Protein AF-A0A949HY43-F1 (afdb_monomer)

Structure (mmCIF, N/CA/C/O backbone):
data_AF-A0A949HY43-F1
#
_entry.id   AF-A0A949HY43-F1
#
loop_
_atom_site.group_PDB
_atom_site.id
_atom_site.type_symbol
_atom_site.label_atom_id
_atom_site.label_alt_id
_atom_site.label_comp_id
_atom_site.label_asym_id
_atom_site.label_entity_id
_atom_site.label_seq_id
_atom_site.pdbx_PDB_ins_code
_atom_site.Cartn_x
_atom_site.Cartn_y
_atom_site.Cartn_z
_atom_site.occupancy
_atom_site.B_iso_or_equiv
_atom_site.auth_seq_id
_atom_site.auth_comp_id
_atom_site.auth_asym_id
_atom_site.auth_atom_id
_atom_site.pdbx_PDB_model_num
ATOM 1 N N . GLN A 1 1 ? 20.204 1.972 -1.605 1.00 73.69 1 GLN A N 1
ATOM 2 C CA . GLN A 1 1 ? 18.873 2.123 -0.964 1.00 73.69 1 GLN A CA 1
ATOM 3 C C . GLN A 1 1 ? 17.727 2.085 -2.000 1.00 73.69 1 GLN A C 1
ATOM 5 O O . GLN A 1 1 ? 16.763 2.825 -1.861 1.00 73.69 1 GLN A O 1
ATOM 10 N N . LYS A 1 2 ? 17.800 1.240 -3.048 1.00 86.06 2 LYS A N 1
ATOM 11 C CA . LYS A 1 2 ? 16.756 1.163 -4.096 1.00 86.06 2 LYS A CA 1
ATOM 12 C C . LYS A 1 2 ? 15.552 0.342 -3.632 1.00 86.06 2 LYS A C 1
ATOM 14 O O . LYS A 1 2 ? 14.449 0.858 -3.614 1.00 86.06 2 LYS A O 1
ATOM 19 N N . LEU A 1 3 ? 15.803 -0.866 -3.130 1.00 90.62 3 LEU A N 1
ATOM 20 C CA . LEU A 1 3 ? 14.777 -1.786 -2.628 1.00 90.62 3 LEU A CA 1
ATOM 21 C C . LEU A 1 3 ? 13.881 -1.152 -1.553 1.00 90.62 3 LEU A C 1
ATOM 23 O O . LEU A 1 3 ? 12.665 -1.159 -1.673 1.00 90.62 3 LEU A O 1
ATOM 27 N N . LYS A 1 4 ? 14.489 -0.489 -0.557 1.00 91.06 4 LYS A N 1
ATOM 28 C CA . LYS A 1 4 ? 13.751 0.264 0.469 1.00 91.06 4 LYS A CA 1
ATOM 29 C C . LYS A 1 4 ? 12.840 1.332 -0.141 1.00 91.06 4 LYS A C 1
ATOM 31 O O . LYS A 1 4 ? 11.709 1.487 0.290 1.00 91.06 4 LYS A O 1
ATOM 36 N N . ARG A 1 5 ? 13.334 2.089 -1.121 1.00 92.00 5 ARG A N 1
ATOM 37 C CA . ARG A 1 5 ? 12.570 3.156 -1.779 1.00 92.00 5 ARG A CA 1
ATOM 38 C C . ARG A 1 5 ? 11.415 2.591 -2.609 1.00 92.00 5 ARG A C 1
ATOM 40 O O . ARG A 1 5 ? 10.314 3.118 -2.518 1.00 92.00 5 ARG A O 1
ATOM 47 N N . ASP A 1 6 ? 11.670 1.534 -3.378 1.00 91.69 6 ASP A N 1
ATOM 48 C CA . ASP A 1 6 ? 10.668 0.860 -4.213 1.00 91.69 6 ASP A CA 1
ATOM 49 C C . ASP A 1 6 ? 9.549 0.278 -3.325 1.00 91.69 6 ASP A C 1
ATOM 51 O O . ASP A 1 6 ? 8.370 0.476 -3.607 1.00 91.69 6 ASP A O 1
ATOM 55 N N . HIS A 1 7 ? 9.912 -0.305 -2.178 1.00 92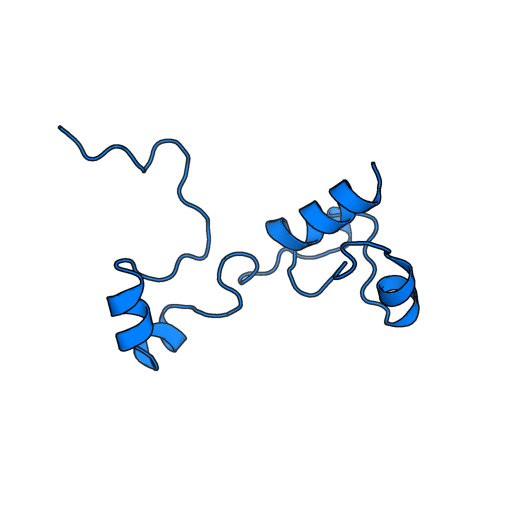.50 7 HIS A N 1
ATOM 56 C CA . HIS A 1 7 ? 8.959 -0.816 -1.193 1.00 92.50 7 HIS A CA 1
ATOM 57 C C . HIS A 1 7 ? 8.177 0.294 -0.466 1.00 92.50 7 HIS A C 1
ATOM 59 O O . HIS A 1 7 ? 6.995 0.144 -0.183 1.00 92.50 7 HIS A O 1
ATOM 65 N N . LEU A 1 8 ? 8.793 1.448 -0.187 1.00 92.81 8 LEU A N 1
ATOM 66 C CA . LEU A 1 8 ? 8.055 2.602 0.345 1.00 92.81 8 LEU A CA 1
ATOM 67 C C . LEU A 1 8 ? 7.033 3.136 -0.672 1.00 92.81 8 LEU A C 1
ATOM 69 O O . LEU A 1 8 ? 5.948 3.553 -0.280 1.00 92.81 8 LEU A O 1
ATOM 73 N N . LEU A 1 9 ? 7.349 3.110 -1.970 1.00 92.62 9 LEU A N 1
ATOM 74 C CA . LEU A 1 9 ? 6.388 3.471 -3.016 1.00 92.62 9 LEU A CA 1
ATOM 75 C C . LEU A 1 9 ? 5.177 2.531 -2.982 1.00 92.62 9 LEU A C 1
ATOM 77 O O . LEU A 1 9 ? 4.051 3.018 -3.009 1.00 92.62 9 LEU A O 1
ATOM 81 N N . HIS A 1 10 ? 5.402 1.225 -2.840 1.00 93.06 10 HIS A N 1
ATOM 82 C CA . HIS A 1 10 ? 4.330 0.242 -2.677 1.00 93.06 10 HIS A CA 1
ATOM 83 C C . HIS A 1 10 ? 3.389 0.593 -1.506 1.00 93.06 10 HIS A C 1
ATOM 85 O O . HIS A 1 10 ? 2.184 0.709 -1.693 1.00 93.06 10 HIS A O 1
ATOM 91 N N . HIS A 1 11 ? 3.937 0.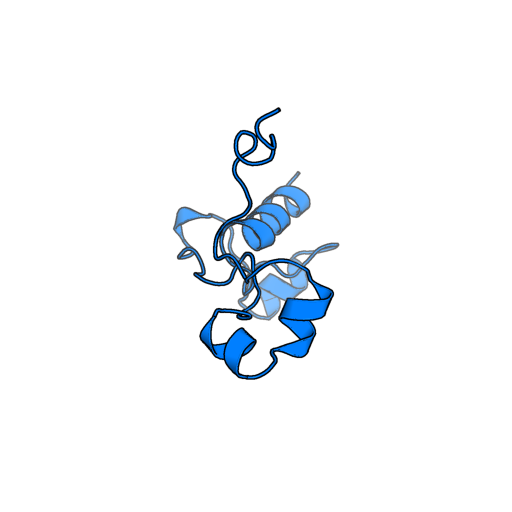875 -0.318 1.00 91.88 11 HIS A N 1
ATOM 92 C CA . HIS A 1 11 ? 3.137 1.160 0.889 1.00 91.88 11 HIS A CA 1
ATOM 93 C C . HIS A 1 11 ? 2.405 2.504 0.902 1.00 91.88 11 HIS A C 1
ATOM 95 O O . HIS A 1 11 ? 1.429 2.659 1.629 1.00 91.88 11 HIS A O 1
ATOM 101 N N . PHE A 1 12 ? 2.902 3.516 0.187 1.00 91.38 12 PHE A N 1
ATOM 102 C CA . PHE A 1 12 ? 2.387 4.889 0.323 1.00 91.38 12 PHE A CA 1
ATOM 103 C C . PHE A 1 12 ? 1.763 5.456 -0.950 1.00 91.38 12 PHE A C 1
ATOM 105 O O . PHE A 1 12 ? 1.022 6.445 -0.879 1.00 91.38 12 PHE A O 1
ATOM 112 N N . GLN A 1 13 ? 2.065 4.854 -2.100 1.00 91.88 13 GLN A N 1
ATOM 113 C CA . GLN A 1 13 ? 1.552 5.277 -3.395 1.00 91.88 13 GLN A CA 1
ATOM 114 C C . GLN A 1 13 ? 0.568 4.258 -3.956 1.00 91.88 13 GLN A C 1
ATOM 116 O O . GLN A 1 13 ? -0.552 4.648 -4.268 1.00 91.88 13 GLN A O 1
ATOM 121 N N . ASN A 1 14 ? 0.970 2.997 -4.119 1.00 92.69 14 ASN A N 1
ATOM 122 C CA . ASN A 1 14 ? 0.138 1.996 -4.779 1.00 92.69 14 ASN A CA 1
ATOM 123 C C . ASN A 1 14 ? 0.580 0.570 -4.414 1.00 92.69 14 ASN A C 1
ATOM 125 O O . ASN A 1 14 ? 1.683 0.144 -4.748 1.00 92.69 14 ASN A O 1
ATOM 129 N N . GLU A 1 15 ? -0.318 -0.166 -3.774 1.00 91.75 15 GLU A N 1
ATOM 130 C CA . GLU A 1 15 ? -0.158 -1.537 -3.300 1.00 91.75 15 GLU A CA 1
ATOM 131 C C . GLU A 1 15 ? -0.093 -2.572 -4.433 1.00 91.75 15 GLU A C 1
ATOM 133 O O . GLU A 1 15 ? 0.234 -3.729 -4.186 1.00 91.75 15 GLU A O 1
ATOM 138 N N . THR A 1 16 ? -0.386 -2.192 -5.681 1.00 92.75 16 THR A N 1
ATOM 139 C CA . THR A 1 16 ? -0.400 -3.119 -6.823 1.00 92.75 16 THR A CA 1
ATOM 140 C C . THR A 1 16 ? 0.894 -3.116 -7.646 1.00 92.75 16 THR A C 1
ATOM 142 O O . THR A 1 16 ? 0.944 -3.724 -8.718 1.00 92.75 16 THR A O 1
ATOM 145 N N . VAL A 1 17 ? 1.932 -2.405 -7.196 1.00 92.81 17 VAL A N 1
ATOM 146 C CA . VAL A 1 17 ? 3.241 -2.294 -7.871 1.00 92.81 17 VAL A CA 1
ATOM 147 C C . VAL A 1 17 ? 4.383 -2.538 -6.886 1.00 92.81 17 VAL A C 1
ATOM 149 O O . VAL A 1 17 ? 4.201 -2.366 -5.684 1.00 92.81 17 VAL A O 1
ATOM 152 N N . ASN A 1 18 ? 5.577 -2.884 -7.378 1.00 93.94 18 ASN A N 1
ATOM 153 C CA . ASN A 1 18 ? 6.788 -3.100 -6.570 1.00 93.94 18 ASN A CA 1
ATOM 154 C C . ASN A 1 18 ? 6.572 -4.051 -5.370 1.00 93.94 18 ASN A C 1
ATOM 156 O O . ASN A 1 18 ? 6.881 -3.704 -4.226 1.00 93.94 18 ASN A O 1
ATOM 160 N N . TYR A 1 19 ? 6.055 -5.254 -5.620 1.00 91.06 19 TYR A N 1
ATOM 161 C CA . TYR A 1 19 ? 5.808 -6.268 -4.586 1.00 91.06 19 TYR A CA 1
ATOM 162 C C . TYR A 1 19 ? 7.103 -6.785 -3.937 1.00 91.06 19 TYR A C 1
ATOM 164 O O . TYR A 1 19 ? 7.098 -7.318 -2.825 1.00 91.06 19 TYR A O 1
ATOM 172 N N . GLY A 1 20 ? 8.230 -6.652 -4.633 1.00 88.94 20 GLY A N 1
ATOM 173 C CA . GLY A 1 20 ? 9.534 -7.151 -4.242 1.00 88.94 20 GLY A CA 1
ATOM 174 C C . GLY A 1 20 ? 10.090 -6.540 -2.956 1.00 88.94 20 GLY A C 1
ATOM 175 O O . GLY A 1 20 ? 10.556 -5.403 -2.932 1.00 88.94 20 GLY A O 1
ATOM 176 N N . ILE A 1 21 ? 10.150 -7.347 -1.894 1.00 87.00 21 ILE A N 1
ATOM 177 C CA . ILE A 1 21 ? 10.772 -6.969 -0.610 1.00 87.00 21 ILE A CA 1
ATOM 178 C C . ILE A 1 21 ? 12.277 -7.255 -0.607 1.00 87.00 21 ILE A C 1
ATOM 180 O O . ILE A 1 21 ? 13.047 -6.488 -0.038 1.00 87.00 21 ILE A O 1
ATOM 184 N N . VAL A 1 22 ? 12.695 -8.362 -1.235 1.00 88.88 22 VAL A N 1
ATOM 185 C CA . VAL A 1 22 ? 14.096 -8.835 -1.276 1.00 88.88 22 VAL A CA 1
ATOM 186 C C . VAL A 1 22 ? 14.766 -8.608 -2.634 1.00 88.88 22 VAL A C 1
ATOM 188 O O . VAL A 1 22 ? 15.988 -8.523 -2.717 1.00 88.88 22 VAL A O 1
ATOM 191 N N . SER A 1 23 ? 13.974 -8.492 -3.701 1.00 88.56 23 SER A N 1
ATOM 192 C CA . SER A 1 23 ? 14.429 -8.248 -5.071 1.00 88.56 23 SER A CA 1
ATOM 193 C C . SER A 1 23 ? 13.282 -7.688 -5.909 1.00 88.56 23 SER A C 1
ATOM 195 O O . SER A 1 23 ? 12.146 -8.101 -5.713 1.00 88.56 23 SER A O 1
ATOM 197 N N . PHE A 1 24 ? 13.591 -6.801 -6.858 1.00 86.94 24 PHE A N 1
ATOM 198 C CA . PHE A 1 24 ? 12.638 -6.207 -7.810 1.00 86.94 24 PHE A CA 1
ATOM 199 C C . PHE A 1 24 ? 12.610 -6.936 -9.168 1.00 86.94 24 PHE A C 1
ATOM 201 O O . PHE A 1 24 ? 11.822 -6.585 -10.037 1.00 86.94 24 PHE A O 1
ATOM 208 N N . LEU A 1 25 ? 13.465 -7.950 -9.369 1.00 90.19 25 LEU A N 1
ATOM 209 C CA . LEU A 1 25 ? 13.5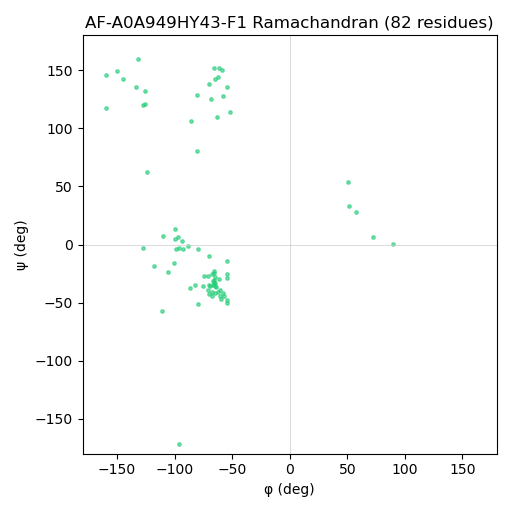12 -8.712 -10.625 1.00 90.19 25 LEU A CA 1
ATOM 210 C C . LEU A 1 25 ? 12.172 -9.378 -10.980 1.00 90.19 25 LEU A C 1
ATOM 212 O O . LEU A 1 25 ? 11.791 -9.325 -12.148 1.00 90.19 25 LEU A O 1
ATOM 216 N N . PRO A 1 26 ? 11.424 -9.977 -10.028 1.00 89.56 26 PRO A N 1
ATOM 217 C CA . PRO A 1 26 ? 10.092 -10.482 -10.336 1.00 89.56 26 PRO A CA 1
ATOM 218 C C . PRO A 1 26 ? 9.155 -9.369 -10.816 1.00 89.56 26 PRO A C 1
ATOM 220 O O . PRO A 1 26 ? 8.425 -9.579 -11.776 1.00 89.56 26 PRO A O 1
ATOM 223 N N . ASP A 1 27 ? 9.221 -8.175 -10.219 1.00 89.44 27 ASP A N 1
ATOM 224 C CA . ASP A 1 27 ? 8.370 -7.057 -10.633 1.00 89.44 27 ASP A CA 1
ATOM 225 C C . ASP A 1 27 ? 8.658 -6.592 -12.065 1.00 89.44 27 ASP A C 1
ATOM 227 O O . ASP A 1 27 ? 7.738 -6.249 -12.804 1.00 89.44 27 ASP A O 1
ATOM 231 N N . GLU A 1 28 ? 9.926 -6.605 -12.485 1.00 90.25 28 GLU A N 1
ATOM 232 C CA . GLU A 1 28 ? 10.295 -6.308 -13.874 1.00 90.25 28 GLU A CA 1
ATOM 233 C C . GLU A 1 28 ? 9.789 -7.395 -14.833 1.00 90.25 28 GLU A C 1
ATOM 235 O O . GLU A 1 28 ? 9.252 -7.074 -15.892 1.00 90.25 28 GLU A O 1
ATOM 240 N N . MET A 1 29 ? 9.890 -8.675 -14.452 1.00 93.38 29 MET A N 1
ATOM 241 C CA . MET A 1 29 ? 9.405 -9.790 -15.278 1.00 93.38 29 MET A CA 1
ATOM 242 C C . MET A 1 29 ? 7.879 -9.805 -15.426 1.00 93.38 29 MET A C 1
ATOM 244 O O . MET A 1 29 ? 7.373 -10.162 -16.488 1.00 93.38 29 MET A O 1
ATOM 248 N N . PHE A 1 30 ? 7.145 -9.408 -14.386 1.00 92.62 30 PHE A N 1
ATOM 249 C CA . PHE A 1 30 ? 5.678 -9.404 -14.370 1.00 92.62 30 PHE A CA 1
ATOM 250 C C . PHE A 1 30 ? 5.062 -8.020 -14.628 1.00 92.62 30 PHE A C 1
ATOM 252 O O . PHE A 1 30 ? 3.859 -7.847 -14.456 1.00 92.62 30 PHE A O 1
ATOM 259 N N . SER A 1 31 ? 5.854 -7.045 -15.092 1.00 90.81 31 SER A N 1
ATOM 260 C CA . SER A 1 31 ? 5.398 -5.682 -15.425 1.00 90.81 31 SER A CA 1
ATOM 261 C C . SER A 1 31 ? 4.713 -4.929 -14.270 1.00 90.81 31 SER A C 1
ATOM 263 O O . SER A 1 31 ? 3.899 -4.039 -14.504 1.00 90.81 31 SER A O 1
ATOM 265 N N . SER A 1 32 ? 5.057 -5.249 -13.021 1.00 91.62 32 SER A N 1
ATOM 266 C CA . SER A 1 32 ? 4.614 -4.529 -11.818 1.00 91.62 32 SER A CA 1
ATOM 267 C C . SER A 1 32 ? 5.665 -3.548 -11.291 1.00 91.62 32 SER A C 1
ATOM 269 O O . SER A 1 32 ? 5.471 -2.944 -10.237 1.00 91.62 32 SER A O 1
ATOM 271 N N . TYR A 1 33 ? 6.785 -3.376 -11.998 1.00 93.94 33 TYR A N 1
ATOM 272 C CA . TYR A 1 33 ? 7.858 -2.480 -11.581 1.00 93.94 33 TYR A CA 1
ATOM 273 C C . TYR A 1 33 ? 7.570 -1.008 -11.914 1.00 93.94 33 TYR A C 1
ATOM 275 O O . TYR A 1 33 ? 7.325 -0.648 -13.064 1.00 93.94 33 TYR A O 1
ATOM 283 N N . VAL A 1 34 ? 7.695 -0.134 -10.912 1.00 92.69 34 VAL A N 1
ATOM 284 C CA . VAL A 1 34 ? 7.597 1.326 -11.054 1.00 92.69 34 VAL A CA 1
ATOM 285 C C . VAL A 1 34 ? 8.822 1.996 -10.446 1.00 92.69 34 VAL A C 1
ATOM 287 O O . VAL A 1 34 ? 9.069 1.933 -9.237 1.00 92.69 34 VAL A O 1
ATOM 290 N N . ALA A 1 35 ? 9.560 2.729 -11.280 1.00 89.12 35 ALA A N 1
ATOM 291 C CA . ALA A 1 35 ? 10.758 3.439 -10.852 1.00 89.12 35 ALA A CA 1
ATOM 292 C C . ALA A 1 35 ? 10.460 4.792 -10.188 1.00 89.12 35 ALA A C 1
ATOM 294 O O . ALA A 1 35 ? 11.179 5.163 -9.261 1.00 89.12 35 ALA A O 1
ATOM 295 N N . ASN A 1 36 ? 9.440 5.539 -10.619 1.00 87.31 36 ASN A N 1
ATOM 296 C CA . ASN A 1 36 ? 9.159 6.893 -10.131 1.00 87.31 36 ASN A CA 1
ATOM 297 C C . ASN A 1 36 ? 7.711 7.006 -9.621 1.00 87.31 36 ASN A C 1
ATOM 299 O O . ASN A 1 36 ? 6.795 6.633 -10.348 1.00 87.31 36 ASN A O 1
ATOM 303 N N . PRO A 1 37 ? 7.470 7.578 -8.423 1.00 85.25 37 PRO A N 1
ATOM 304 C CA . PRO A 1 37 ? 6.114 7.830 -7.930 1.00 85.25 37 PRO A CA 1
ATOM 305 C C . PRO A 1 37 ? 5.237 8.643 -8.887 1.00 85.25 37 PRO A C 1
ATOM 307 O O . PRO A 1 37 ? 4.025 8.486 -8.872 1.00 85.25 37 PRO A O 1
ATOM 310 N N . LYS A 1 38 ? 5.833 9.513 -9.71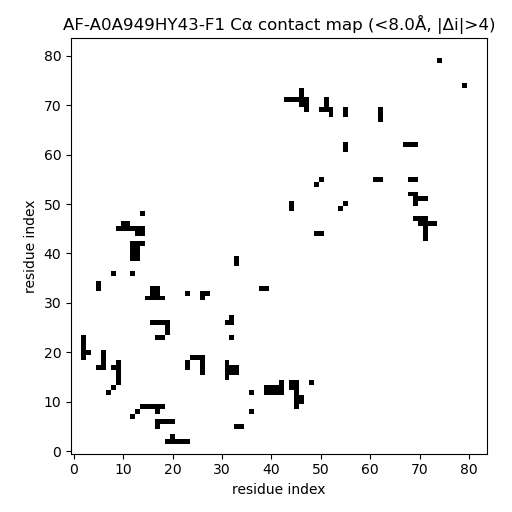4 1.00 87.50 38 LYS A N 1
ATOM 311 C CA . LYS A 1 38 ? 5.096 10.328 -10.694 1.00 87.50 38 LYS A CA 1
ATOM 312 C C . LYS A 1 38 ? 4.470 9.505 -11.818 1.00 87.50 38 LYS A C 1
ATOM 314 O O . LYS A 1 38 ? 3.480 9.944 -12.391 1.00 87.50 38 LYS A O 1
ATOM 319 N N . ASP A 1 39 ? 5.033 8.335 -12.099 1.00 89.00 39 ASP A N 1
ATOM 320 C CA . ASP A 1 39 ? 4.585 7.460 -13.182 1.00 89.00 39 ASP A CA 1
ATOM 321 C C . ASP A 1 39 ? 3.476 6.505 -12.711 1.00 89.00 39 ASP A C 1
ATOM 323 O O . ASP A 1 39 ? 2.959 5.717 -13.498 1.00 89.00 39 ASP A O 1
ATOM 327 N N . CYS A 1 40 ? 3.102 6.564 -11.427 1.00 87.81 40 CYS A N 1
ATOM 328 C CA . CYS A 1 40 ? 2.096 5.700 -10.830 1.00 87.81 40 CYS A CA 1
ATOM 329 C C . CYS A 1 40 ? 0.997 6.525 -10.140 1.00 87.81 40 CYS A C 1
ATOM 331 O O . CYS A 1 40 ? 1.287 7.293 -9.211 1.00 87.81 40 CYS A O 1
ATOM 333 N N . PRO A 1 41 ? -0.276 6.377 -10.552 1.00 89.75 41 PRO A N 1
ATOM 334 C CA . PRO A 1 41 ? -1.378 7.020 -9.855 1.00 89.75 41 PRO A CA 1
ATOM 335 C C . PRO A 1 41 ? -1.459 6.500 -8.418 1.00 89.75 41 PRO A C 1
ATOM 337 O O . PRO A 1 41 ? -1.200 5.326 -8.148 1.00 89.75 41 PRO A O 1
ATOM 340 N N . LYS A 1 42 ? -1.817 7.390 -7.488 1.00 90.94 42 LYS A N 1
ATOM 341 C CA . LYS A 1 42 ? -2.013 6.995 -6.096 1.00 90.94 42 LYS A CA 1
ATOM 342 C C . LYS A 1 42 ? -3.244 6.099 -6.001 1.00 90.94 42 LYS A C 1
ATOM 344 O O . LYS A 1 42 ? -4.323 6.513 -6.422 1.00 90.94 42 LYS A O 1
ATOM 349 N N . SER A 1 43 ? -3.080 4.913 -5.433 1.00 91.94 43 SER A N 1
ATOM 350 C CA . SER A 1 43 ? -4.189 4.007 -5.184 1.00 91.94 43 SER A CA 1
ATOM 351 C C . SER A 1 43 ? -5.093 4.553 -4.069 1.00 91.94 43 SER A C 1
ATOM 353 O O . SER A 1 43 ? -4.585 5.063 -3.060 1.00 91.94 43 SER A O 1
ATOM 355 N N . PRO A 1 44 ? -6.428 4.464 -4.227 1.00 91.06 44 PRO A N 1
ATOM 356 C CA . PRO A 1 44 ? -7.379 4.827 -3.178 1.00 91.06 44 PRO A CA 1
ATOM 357 C C . PRO A 1 44 ? -7.291 3.89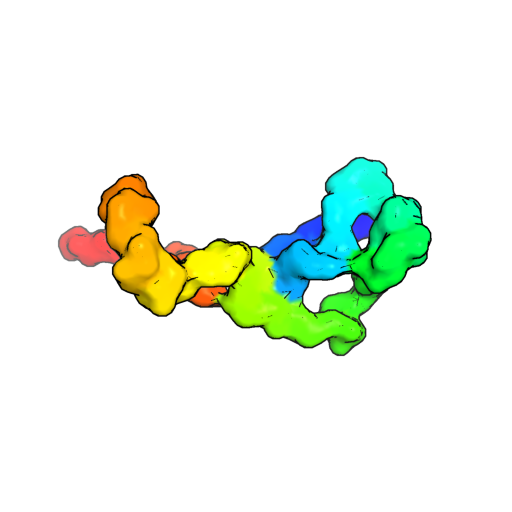3 -1.965 1.00 91.06 44 PRO A C 1
ATOM 359 O O . PRO A 1 44 ? -7.629 4.300 -0.858 1.00 91.06 44 PRO A O 1
ATOM 362 N N . THR A 1 45 ? -6.802 2.671 -2.170 1.00 92.56 45 THR A N 1
ATOM 363 C CA . THR A 1 45 ? -6.854 1.573 -1.205 1.00 92.56 45 THR A CA 1
ATOM 364 C C . THR A 1 45 ? -5.493 1.206 -0.626 1.00 92.56 45 THR A C 1
ATOM 366 O O . THR A 1 45 ? -5.394 0.277 0.167 1.00 92.56 45 THR A O 1
ATOM 369 N N . VAL A 1 46 ? -4.441 1.977 -0.917 1.00 92.94 46 VAL A N 1
ATOM 370 C CA . VAL A 1 46 ? -3.065 1.682 -0.468 1.00 92.94 46 VAL A CA 1
ATOM 371 C C . VAL A 1 46 ? -2.926 1.489 1.047 1.00 92.94 46 VAL A C 1
ATOM 373 O O . VAL A 1 46 ? -2.039 0.778 1.507 1.00 92.94 46 VAL A O 1
ATOM 376 N N . PHE A 1 47 ? -3.829 2.078 1.836 1.00 90.44 47 PHE A N 1
ATOM 377 C CA . PHE A 1 47 ? -3.818 1.977 3.296 1.00 90.44 47 PHE A CA 1
ATOM 378 C C . PHE A 1 47 ? -4.810 0.969 3.886 1.00 90.44 47 PHE A C 1
ATOM 380 O O . PHE A 1 47 ? -4.674 0.626 5.058 1.00 90.44 47 PHE A O 1
ATOM 387 N N . ASN A 1 48 ? -5.803 0.514 3.121 1.00 89.88 48 ASN A N 1
ATOM 388 C CA . ASN A 1 48 ? -6.876 -0.360 3.615 1.00 89.88 48 ASN A CA 1
ATOM 389 C C . ASN A 1 48 ? -7.064 -1.638 2.781 1.00 89.88 48 ASN A C 1
ATOM 391 O O . ASN A 1 48 ? -7.887 -2.475 3.134 1.00 89.88 48 ASN A O 1
ATOM 395 N N . LEU A 1 49 ? -6.307 -1.798 1.692 1.00 89.75 49 LEU A N 1
ATOM 396 C CA . LEU A 1 49 ? -6.344 -2.930 0.767 1.00 89.75 49 LEU A CA 1
ATOM 397 C C . LEU A 1 49 ? -7.757 -3.265 0.256 1.00 89.75 49 LEU A C 1
ATOM 399 O O . LEU A 1 49 ? -8.075 -4.428 0.021 1.00 89.75 49 LEU A O 1
ATOM 403 N N . GLY A 1 50 ? -8.611 -2.250 0.098 1.00 90.00 50 GLY A N 1
ATOM 404 C CA . GLY A 1 50 ? -9.985 -2.409 -0.384 1.00 90.00 50 GLY A CA 1
ATOM 405 C C . GLY A 1 50 ? -11.009 -2.644 0.718 1.00 90.00 50 GLY A C 1
ATOM 406 O O . GLY A 1 50 ? -12.193 -2.770 0.425 1.00 90.00 50 GLY A O 1
ATOM 407 N N . TYR A 1 51 ? -10.588 -2.673 1.982 1.00 91.94 51 TYR A N 1
ATOM 408 C CA . TYR A 1 51 ? -11.507 -2.729 3.108 1.00 91.94 51 TYR A CA 1
ATOM 409 C C . TYR A 1 51 ? -12.051 -1.327 3.410 1.00 91.94 51 TYR A C 1
ATOM 411 O O . TYR A 1 51 ? -11.537 -0.623 4.276 1.00 91.94 51 TYR A O 1
ATOM 419 N N . ASP A 1 52 ? -13.050 -0.898 2.642 1.00 91.44 52 ASP A N 1
ATOM 420 C CA . ASP A 1 52 ? -13.728 0.394 2.771 1.00 91.44 52 ASP A CA 1
ATOM 421 C C . ASP A 1 52 ? -15.027 0.298 3.600 1.00 91.44 52 ASP A C 1
ATOM 423 O O . ASP A 1 52 ? -15.312 -0.714 4.242 1.00 91.44 52 ASP A O 1
ATOM 427 N N . LEU A 1 53 ? -15.819 1.376 3.637 1.00 91.12 53 LEU A N 1
ATOM 428 C CA . LEU A 1 53 ? -17.089 1.396 4.374 1.00 91.12 53 LEU A CA 1
ATOM 429 C C . LEU A 1 53 ? -18.143 0.443 3.791 1.00 91.12 53 LEU A C 1
ATOM 431 O O . LEU A 1 53 ? -18.972 -0.065 4.548 1.00 91.12 53 LEU A O 1
ATOM 435 N N . GLU A 1 54 ? -18.130 0.198 2.480 1.00 92.56 54 GLU A N 1
ATOM 436 C CA . GLU A 1 54 ? -19.051 -0.748 1.844 1.00 92.56 54 GLU A CA 1
ATOM 437 C C . GLU A 1 54 ? -18.689 -2.183 2.245 1.00 92.56 54 GLU A C 1
ATOM 439 O O . GLU A 1 54 ? -19.557 -2.973 2.627 1.00 92.56 54 GLU A O 1
ATOM 444 N N . GLU A 1 55 ? -17.396 -2.499 2.249 1.00 94.31 55 GLU A N 1
ATOM 445 C CA . GLU A 1 55 ? -16.878 -3.799 2.662 1.00 94.31 55 GLU A CA 1
ATOM 446 C C . GLU A 1 55 ? -17.036 -4.009 4.177 1.00 94.31 55 GLU A C 1
ATOM 448 O O . GLU A 1 55 ? -17.401 -5.098 4.621 1.00 94.31 55 GLU A O 1
ATOM 453 N N . ALA A 1 56 ? -16.900 -2.955 4.986 1.00 93.62 56 ALA A N 1
ATOM 454 C CA . ALA A 1 56 ? -17.208 -3.004 6.415 1.00 93.62 56 ALA A CA 1
ATOM 455 C C . ALA A 1 56 ? -18.701 -3.226 6.699 1.00 93.62 56 ALA A C 1
ATOM 457 O O . ALA A 1 56 ? -19.040 -3.912 7.663 1.00 93.62 56 ALA A O 1
ATOM 458 N N . ALA A 1 57 ? -19.601 -2.706 5.859 1.00 93.88 57 ALA A N 1
ATOM 459 C CA . ALA A 1 57 ? -21.027 -3.015 5.959 1.00 93.88 57 ALA A CA 1
ATOM 460 C C . ALA A 1 57 ? -21.318 -4.489 5.625 1.00 93.88 57 ALA A C 1
ATOM 462 O O . ALA A 1 57 ? -22.236 -5.082 6.195 1.00 93.88 57 ALA A O 1
ATOM 463 N N . ARG A 1 58 ? -20.522 -5.097 4.736 1.00 95.94 58 ARG A N 1
ATOM 464 C CA . ARG A 1 58 ? -20.595 -6.528 4.402 1.00 95.94 58 ARG A CA 1
ATOM 465 C C . ARG A 1 58 ? -19.999 -7.420 5.496 1.00 95.94 58 ARG A C 1
ATOM 467 O O . ARG A 1 58 ? -20.536 -8.498 5.747 1.00 95.94 58 ARG A O 1
ATOM 474 N N . TYR A 1 59 ? -18.937 -6.966 6.161 1.00 94.38 59 TYR A N 1
ATOM 475 C CA . TYR A 1 59 ? -18.199 -7.714 7.186 1.00 94.38 59 TYR A CA 1
ATOM 476 C C . TYR A 1 59 ? -18.125 -6.963 8.529 1.00 94.38 59 TYR A C 1
ATOM 478 O O . TYR A 1 59 ? -17.034 -6.662 9.023 1.00 94.38 59 TYR A O 1
ATOM 486 N N . PRO A 1 60 ? -19.265 -6.690 9.187 1.00 93.25 60 PRO A N 1
ATOM 487 C CA . PRO A 1 60 ? -19.310 -5.824 10.368 1.00 93.25 60 PRO A CA 1
ATOM 488 C C . PRO A 1 60 ? -18.474 -6.341 11.549 1.00 93.25 60 PRO A C 1
ATOM 490 O O . PRO A 1 60 ? -17.921 -5.545 12.306 1.00 93.25 60 PRO A O 1
ATOM 493 N N . TRP A 1 61 ? -18.306 -7.661 11.679 1.00 95.31 61 TRP A N 1
ATOM 494 C CA . TRP A 1 61 ? -17.484 -8.259 12.736 1.00 95.31 61 TRP A CA 1
ATOM 495 C C . TRP A 1 61 ? -15.993 -7.910 12.611 1.00 95.31 61 TRP A C 1
ATOM 497 O O . TRP A 1 61 ? -15.290 -7.852 13.616 1.00 95.31 61 TRP A O 1
ATOM 507 N N . VAL A 1 62 ? -15.487 -7.654 11.398 1.00 92.62 62 VAL A N 1
ATOM 508 C CA . VAL A 1 62 ? -14.089 -7.241 11.191 1.00 92.62 62 VAL A CA 1
ATOM 509 C C . VAL A 1 62 ? -13.887 -5.817 11.708 1.00 92.62 62 VAL A C 1
ATOM 511 O O . VAL A 1 62 ? -12.880 -5.532 12.356 1.00 92.62 62 VAL A O 1
ATOM 514 N N . MET A 1 63 ? -14.865 -4.931 11.492 1.00 91.12 63 MET A N 1
ATOM 515 C CA . MET A 1 63 ? -14.852 -3.580 12.059 1.00 91.12 63 MET A CA 1
ATOM 516 C C . MET A 1 63 ? -14.946 -3.612 13.591 1.00 91.12 63 MET A C 1
ATOM 518 O O . MET A 1 63 ? -14.208 -2.891 14.259 1.00 91.12 63 MET A O 1
ATOM 522 N N . GLU A 1 64 ? -15.800 -4.475 14.148 1.00 92.00 64 GLU A N 1
ATOM 523 C CA . GLU A 1 64 ? -15.933 -4.659 15.599 1.00 92.00 64 GLU A CA 1
ATOM 524 C C . GLU A 1 64 ? -14.615 -5.115 16.241 1.00 92.00 64 GLU A C 1
ATOM 526 O O . GLU A 1 64 ? -14.168 -4.514 17.216 1.00 92.00 64 GLU A O 1
ATOM 531 N N . LEU A 1 65 ? -13.942 -6.107 15.650 1.00 93.19 65 LEU A N 1
ATOM 532 C CA . LEU A 1 65 ? -12.635 -6.585 16.118 1.00 93.19 65 LEU A CA 1
ATOM 533 C C . LEU A 1 65 ? -11.532 -5.525 15.992 1.00 93.19 65 LEU A C 1
ATOM 535 O O . LEU A 1 65 ? -10.621 -5.485 16.816 1.00 93.19 65 LEU A O 1
ATOM 539 N N . THR A 1 66 ? -11.609 -4.674 14.967 1.00 88.00 66 THR A N 1
ATOM 540 C CA . THR A 1 66 ? -10.644 -3.587 14.734 1.00 88.00 66 THR A CA 1
ATOM 541 C C . THR A 1 66 ? -10.849 -2.421 15.712 1.00 88.00 66 THR A C 1
ATOM 543 O O . THR A 1 66 ? -9.904 -1.695 16.012 1.00 88.00 66 THR A O 1
ATOM 546 N N . GLY A 1 67 ? -12.072 -2.223 16.218 1.00 87.31 67 GLY A N 1
ATOM 547 C CA . GLY A 1 67 ? -12.426 -1.141 17.146 1.00 87.31 67 GLY A CA 1
ATOM 548 C C . GLY A 1 67 ? -12.480 0.256 16.513 1.00 87.31 67 GLY A C 1
ATOM 549 O O . GLY A 1 67 ? -12.653 1.249 17.218 1.00 87.31 67 GLY A O 1
ATOM 550 N N . ALA A 1 68 ? -12.340 0.352 15.189 1.00 84.62 68 ALA A N 1
ATOM 551 C CA . ALA A 1 68 ? -12.413 1.594 14.431 1.00 84.62 68 ALA A CA 1
ATOM 552 C C . ALA A 1 68 ? -12.940 1.330 13.009 1.00 84.62 68 ALA A C 1
ATOM 554 O O . ALA A 1 68 ? -12.686 0.258 12.453 1.00 84.62 68 ALA A O 1
ATOM 555 N N . PRO A 1 69 ? -13.647 2.296 12.393 1.00 85.12 69 PRO A N 1
ATOM 556 C CA . PRO A 1 69 ? -14.032 2.193 10.992 1.00 85.12 69 PRO A CA 1
ATOM 557 C C . PRO A 1 69 ? -12.792 2.215 10.081 1.00 85.12 69 PRO A C 1
ATOM 559 O O . PRO A 1 69 ? -11.780 2.832 10.445 1.00 85.12 69 PRO A O 1
ATOM 562 N N . PRO A 1 70 ? -12.862 1.587 8.893 1.00 85.88 70 PRO A N 1
ATOM 563 C CA . PRO A 1 70 ? -11.790 1.658 7.910 1.00 85.88 70 PRO A CA 1
ATOM 564 C C . PRO A 1 70 ? -11.497 3.101 7.501 1.00 85.88 70 PRO A C 1
ATOM 566 O O . PRO A 1 70 ? -12.369 3.973 7.528 1.00 85.88 70 PRO A O 1
ATOM 569 N N . ARG A 1 71 ? -10.241 3.361 7.135 1.00 82.31 71 ARG A N 1
ATOM 570 C CA . ARG A 1 71 ? -9.764 4.704 6.795 1.00 82.31 71 ARG A CA 1
ATOM 571 C C . ARG A 1 71 ? -8.957 4.650 5.513 1.00 82.31 71 ARG A C 1
ATOM 573 O O . ARG A 1 71 ? -8.037 3.850 5.390 1.00 82.31 71 ARG A O 1
ATOM 580 N N . ASP A 1 72 ? -9.218 5.599 4.626 1.00 80.25 72 ASP A N 1
ATOM 581 C CA . ASP A 1 72 ? -8.461 5.744 3.376 1.00 80.25 72 ASP A CA 1
ATOM 582 C C . ASP A 1 72 ? -7.114 6.451 3.587 1.00 80.25 72 ASP A C 1
ATOM 584 O O . ASP A 1 72 ? -6.344 6.659 2.650 1.00 80.25 72 ASP A O 1
ATOM 588 N N . LYS A 1 73 ? -6.839 6.912 4.815 1.00 76.56 73 LYS A N 1
ATOM 589 C CA . LYS A 1 73 ? -5.600 7.597 5.193 1.00 76.56 73 LYS A CA 1
ATOM 590 C C . LYS A 1 73 ? -5.202 7.220 6.620 1.00 76.56 73 LYS A C 1
ATOM 592 O O . LYS A 1 73 ? -6.083 7.131 7.482 1.00 76.56 73 LYS A O 1
ATOM 597 N N . PRO A 1 74 ? -3.895 7.067 6.894 1.00 70.75 74 PRO A N 1
ATOM 598 C CA . PRO A 1 74 ? -3.417 6.861 8.253 1.00 70.75 74 PRO A CA 1
ATOM 599 C C . PRO A 1 74 ? -3.767 8.074 9.135 1.00 70.75 74 PRO A C 1
ATOM 601 O O . PRO A 1 74 ? -3.874 9.193 8.613 1.00 70.75 74 PRO A O 1
ATOM 604 N N . PRO A 1 75 ? -3.945 7.883 10.457 1.00 69.62 75 PRO A N 1
ATOM 605 C CA . PRO A 1 75 ? -4.145 8.988 11.387 1.00 69.62 75 PRO A CA 1
ATOM 606 C C . PRO A 1 75 ? -3.000 9.995 11.254 1.00 69.62 75 PRO A C 1
ATOM 608 O O . PRO A 1 75 ? -1.829 9.622 11.167 1.00 69.62 75 PRO A O 1
ATOM 611 N N . GLY A 1 76 ? -3.323 11.288 11.225 1.00 70.69 76 GLY A N 1
ATOM 612 C CA . GLY A 1 76 ? -2.281 12.303 11.350 1.00 70.69 76 GLY A CA 1
ATOM 613 C C . GLY A 1 76 ? -1.654 12.212 12.741 1.00 70.69 76 GLY A C 1
ATOM 614 O O . GLY A 1 76 ? -2.379 12.024 13.712 1.00 70.69 76 GLY A O 1
ATOM 615 N N . ALA A 1 77 ? -0.340 12.418 12.861 1.00 66.50 77 ALA A N 1
ATOM 616 C CA . ALA A 1 77 ? 0.3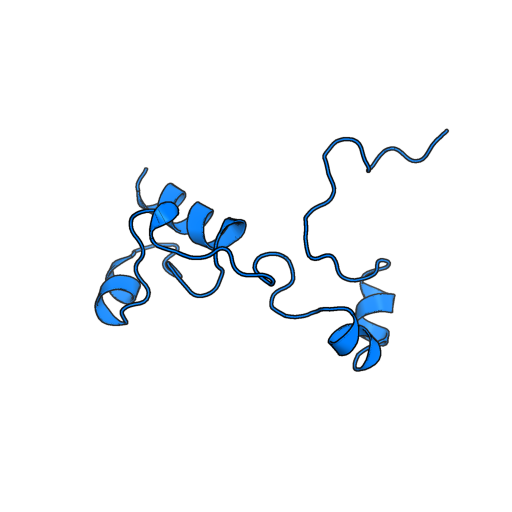91 12.336 14.136 1.00 66.50 77 ALA A CA 1
ATOM 617 C C . ALA A 1 77 ? -0.173 13.225 15.275 1.00 66.50 77 ALA A C 1
ATOM 619 O O . ALA A 1 77 ? 0.185 13.041 16.432 1.00 66.50 77 ALA A O 1
ATOM 620 N N . MET A 1 78 ? -1.053 14.186 14.966 1.00 62.50 78 MET A N 1
ATOM 621 C CA . MET A 1 78 ? -1.730 15.048 15.945 1.00 62.50 78 MET A CA 1
ATOM 622 C C . MET A 1 78 ? -3.162 14.617 16.312 1.00 62.50 78 MET A C 1
ATOM 624 O O . MET A 1 78 ? -3.774 15.250 17.163 1.00 62.50 78 MET A O 1
ATOM 628 N N . GLN A 1 79 ? -3.727 13.580 15.688 1.00 60.53 79 GLN A N 1
ATOM 629 C CA . GLN A 1 79 ? -5.125 13.165 15.902 1.00 60.53 79 GLN A CA 1
ATOM 630 C C . GLN A 1 79 ? -5.291 12.085 16.984 1.00 60.53 79 GLN A C 1
ATOM 632 O O . GLN A 1 79 ? -6.418 11.720 17.301 1.00 60.53 79 GLN A O 1
ATOM 637 N N . GLU A 1 80 ? -4.191 11.586 17.554 1.00 55.69 80 GLU A N 1
ATOM 638 C CA . GLU A 1 80 ? -4.200 10.503 18.549 1.00 55.69 80 GLU A CA 1
ATOM 639 C C . GLU A 1 80 ? -4.222 10.980 20.008 1.00 55.69 80 GLU A C 1
ATOM 641 O O . GLU A 1 80 ? -4.175 10.150 20.910 1.00 55.69 80 GLU A O 1
ATOM 646 N N . GLN A 1 81 ? -4.298 12.288 20.281 1.00 48.09 81 GLN A N 1
ATOM 647 C CA . GLN A 1 81 ? -4.478 12.748 21.660 1.00 48.09 81 GLN A CA 1
ATOM 648 C C . GLN A 1 81 ? -5.973 12.757 22.001 1.00 48.09 81 GLN A C 1
ATOM 650 O O . GLN A 1 81 ? -6.684 13.644 21.518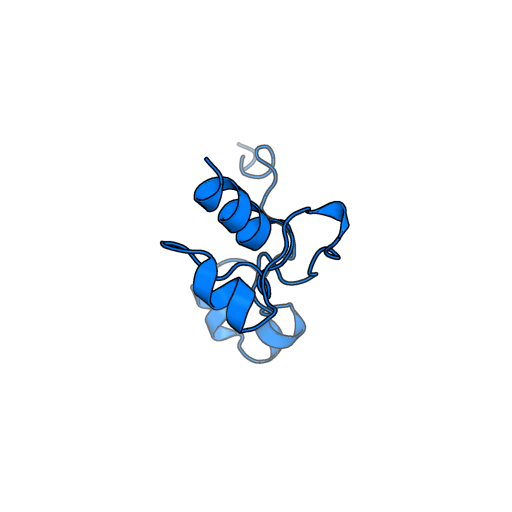 1.00 48.09 81 GLN A O 1
ATOM 655 N N . PRO A 1 82 ? -6.484 11.815 22.820 1.00 48.00 82 PRO A N 1
ATOM 656 C CA . PRO A 1 82 ? -7.767 12.036 23.464 1.00 48.00 82 PRO A CA 1
ATOM 657 C C . PRO A 1 82 ? -7.638 13.319 24.288 1.00 48.00 82 PRO A C 1
ATOM 659 O O . PRO A 1 82 ? -6.683 13.477 25.051 1.00 48.00 82 PRO A O 1
ATOM 662 N N . SER A 1 83 ? -8.569 14.250 24.087 1.00 48.19 83 SER A N 1
ATOM 663 C CA . SER A 1 83 ? -8.714 15.423 24.944 1.00 48.19 83 SER A CA 1
ATOM 664 C C . SER A 1 83 ? -8.788 14.947 26.394 1.00 48.19 83 SER A C 1
ATOM 666 O O . SER A 1 83 ? -9.723 14.218 26.738 1.00 48.19 83 SER A O 1
ATOM 668 N N . GLN A 1 84 ? -7.783 15.300 27.197 1.00 44.19 84 GLN A N 1
ATOM 669 C CA . GLN A 1 84 ? -7.880 15.195 28.652 1.00 44.19 84 GLN A CA 1
ATOM 670 C C . GLN A 1 84 ? -8.873 16.221 29.188 1.00 44.19 84 GLN A C 1
ATOM 672 O O . GLN A 1 84 ? -8.933 17.332 28.608 1.00 44.19 84 GLN A O 1
#

Foldseek 3Di:
DQLVVLVVCCL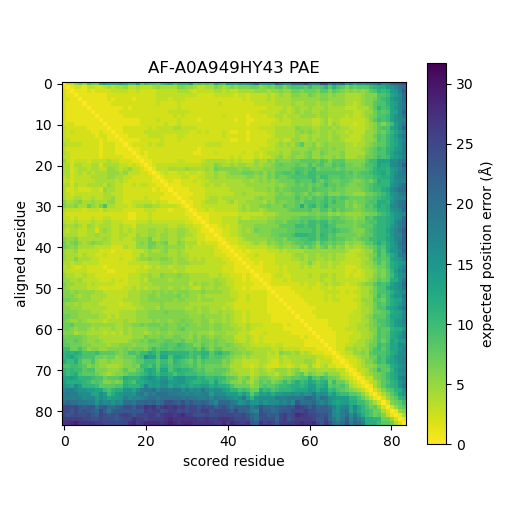FFHVQASPDNPDCVVRVVVVRYDRDSVVGHRDQCSHPVPQAPVVCVVVVVVCVVVVHHDDSDDDDPPRPDDDD

Secondary structure (DSSP, 8-state):
-HHHHHHHHHHHT-TTS---SS-SHHHHHTT---S-GGGSPPPTTTTTTT--HHHHHH-HHHHHHHTS---SSPPPTTS-----

Solvent-accessible surface area (backbone atoms only — not comparable to full-atom values): 5166 Å² total; per-residue (Å²): 121,60,57,64,51,39,36,49,42,14,59,74,32,24,66,83,31,29,80,29,80,90,50,56,64,64,19,58,76,69,74,29,57,66,94,50,74,89,83,46,76,69,44,76,33,34,69,38,78,67,47,38,71,71,50,35,69,75,40,51,67,60,36,61,76,64,74,49,79,67,47,75,59,80,81,56,96,81,71,78,67,76,84,126

pLDDT: mean 86.05, std 1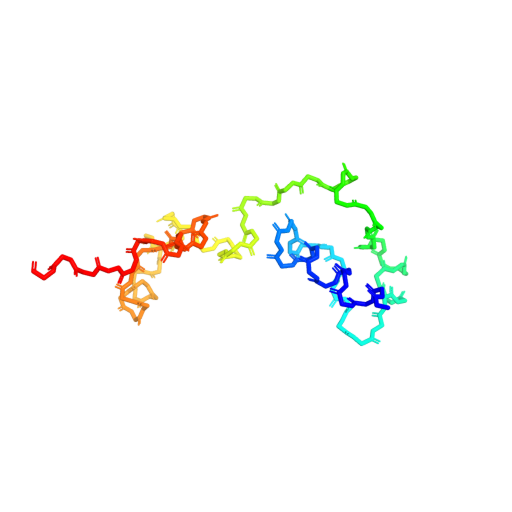1.78, range [44.19, 95.94]

Sequence (84 aa):
QKLKRDHLLHHFQNETVNYGIVSFLPDEMFSSYVANPKDCPKSPTVFNLGYDLEEAARYPWVMELTGAPPRDKPPGAMQEQPSQ

Mean predicted aligned error: 6.56 Å

Radius of gyration: 16.02 Å; Cα contacts (8 Å, |Δi|>4): 93; chains: 1; bounding box: 40×26×44 Å

Nearest PDB structures (foldseek):
  4zr0-assembly1_A  TM=9.029E-01  e=7.124E-02  Saccharomyces cerevisiae S288C